Protein AF-A0A7S2JTJ3-F1 (afdb_monomer_lite)

Sequence (112 aa):
MKLRLLYLAEVLSLGYSALLTDADAVFTAPFDQLATVFPPTADLVVACDSTVVPANWREAPGMVMAGFFYARAGVRPLIFIKEVLDYQVRHPEQHDQQSFNQVLSELLVADL

Structure (mmCIF, N/CA/C/O backbone):
data_AF-A0A7S2JTJ3-F1
#
_entry.id   AF-A0A7S2JTJ3-F1
#
loop_
_atom_site.group_PDB
_atom_site.id
_atom_site.type_symbol
_atom_site.label_atom_id
_atom_site.label_alt_id
_atom_site.label_comp_id
_atom_site.label_asym_id
_atom_site.label_entity_id
_atom_site.label_seq_id
_atom_site.pdbx_PDB_ins_code
_atom_site.Cartn_x
_atom_site.Cartn_y
_atom_site.Cartn_z
_atom_site.occupancy
_atom_site.B_iso_or_equiv
_atom_site.auth_seq_id
_atom_site.auth_comp_id
_atom_site.auth_asym_id
_atom_site.auth_atom_id
_atom_site.pdbx_PDB_model_num
ATOM 1 N N . MET A 1 1 ? 10.213 -9.525 -3.473 1.00 55.28 1 MET A N 1
ATOM 2 C CA . MET A 1 1 ? 9.609 -10.465 -2.498 1.00 55.28 1 MET A CA 1
ATOM 3 C C . MET A 1 1 ? 8.097 -10.231 -2.461 1.00 55.28 1 MET A C 1
ATOM 5 O O . MET A 1 1 ? 7.681 -9.192 -1.979 1.00 55.28 1 MET A O 1
ATOM 9 N N . LYS A 1 2 ? 7.273 -11.134 -3.020 1.00 74.69 2 LYS A N 1
ATOM 10 C CA . LYS A 1 2 ? 5.817 -10.905 -3.224 1.00 74.69 2 LYS A CA 1
ATOM 11 C C . LYS A 1 2 ? 4.940 -11.219 -1.999 1.00 74.69 2 LYS A C 1
ATOM 13 O O . LYS A 1 2 ? 3.787 -10.806 -1.941 1.00 74.69 2 LYS A O 1
ATOM 18 N N . LEU A 1 3 ? 5.493 -11.933 -1.014 1.00 83.56 3 LEU A N 1
ATOM 19 C CA . LEU A 1 3 ? 4.745 -12.476 0.126 1.00 83.56 3 LEU A CA 1
ATOM 20 C C . LEU A 1 3 ? 4.038 -11.391 0.958 1.00 83.56 3 LEU A C 1
ATOM 22 O O . LEU A 1 3 ? 2.890 -11.581 1.340 1.00 83.56 3 LEU A O 1
ATOM 26 N N . ARG A 1 4 ? 4.684 -10.235 1.177 1.00 89.62 4 ARG A N 1
ATOM 27 C CA . ARG A 1 4 ? 4.115 -9.136 1.981 1.00 89.62 4 ARG A CA 1
ATOM 28 C C . ARG A 1 4 ? 2.824 -8.561 1.384 1.00 89.62 4 ARG A C 1
ATOM 30 O O . ARG A 1 4 ? 1.890 -8.276 2.121 1.00 89.62 4 ARG A O 1
ATOM 37 N N . LEU A 1 5 ? 2.768 -8.403 0.057 1.00 90.81 5 LEU A N 1
ATOM 38 C CA . LEU A 1 5 ? 1.627 -7.791 -0.629 1.00 90.81 5 LEU A CA 1
ATOM 39 C C . LEU A 1 5 ? 0.472 -8.786 -0.769 1.00 90.81 5 LEU A C 1
ATOM 41 O O . LEU A 1 5 ? -0.683 -8.394 -0.661 1.00 90.81 5 LEU A O 1
ATOM 45 N N . LEU A 1 6 ? 0.781 -10.078 -0.934 1.00 92.88 6 LEU A N 1
ATOM 46 C CA . LEU A 1 6 ? -0.220 -11.145 -0.879 1.00 92.88 6 LEU A CA 1
ATOM 47 C C . LEU A 1 6 ? -0.863 -11.238 0.510 1.00 92.88 6 LEU A C 1
ATOM 49 O O . LEU A 1 6 ? -2.085 -11.276 0.612 1.00 92.88 6 LEU A O 1
ATOM 53 N N . TYR A 1 7 ? -0.051 -11.198 1.570 1.00 93.62 7 TYR A N 1
ATOM 54 C CA . TYR A 1 7 ? -0.557 -11.182 2.942 1.00 93.62 7 TYR A CA 1
ATOM 55 C C . TYR A 1 7 ? -1.400 -9.932 3.222 1.00 93.62 7 TYR A C 1
ATOM 57 O O . TYR A 1 7 ? -2.485 -10.024 3.789 1.00 93.62 7 TYR A O 1
ATOM 65 N N . LEU A 1 8 ? -0.953 -8.759 2.762 1.00 93.56 8 LEU A N 1
ATOM 66 C CA . LEU A 1 8 ? -1.744 -7.535 2.861 1.00 93.56 8 LEU A CA 1
ATOM 67 C C . LEU A 1 8 ? -3.100 -7.670 2.151 1.00 93.56 8 LEU A C 1
ATOM 69 O O . LEU A 1 8 ? -4.118 -7.274 2.712 1.00 93.56 8 LEU A O 1
ATOM 73 N N . ALA A 1 9 ? -3.131 -8.235 0.942 1.00 93.62 9 ALA A N 1
ATOM 74 C CA . ALA A 1 9 ? -4.375 -8.450 0.208 1.00 93.62 9 ALA A CA 1
ATOM 75 C C . ALA A 1 9 ? -5.346 -9.368 0.971 1.00 93.62 9 ALA A C 1
ATOM 77 O O . ALA A 1 9 ? -6.548 -9.104 0.983 1.00 93.62 9 ALA A O 1
ATOM 78 N N . GLU A 1 10 ? -4.840 -10.402 1.648 1.00 95.12 10 GLU A N 1
ATOM 79 C CA . GLU A 1 10 ? -5.639 -11.274 2.515 1.00 95.12 10 GLU A CA 1
ATOM 80 C C . GLU A 1 10 ? -6.227 -10.503 3.707 1.00 95.12 10 GLU A C 1
ATOM 82 O O . GLU A 1 10 ? -7.439 -10.533 3.919 1.00 95.12 10 GLU A O 1
ATOM 87 N N . VAL A 1 11 ? -5.403 -9.731 4.424 1.00 95.81 11 VAL A N 1
ATOM 88 C CA . VAL A 1 11 ? -5.841 -8.894 5.558 1.00 95.81 11 VAL A CA 1
ATOM 89 C C . VAL A 1 11 ? -6.931 -7.901 5.136 1.00 95.81 11 VAL A C 1
ATOM 91 O O . VAL A 1 11 ? -7.969 -7.800 5.795 1.00 95.81 11 VAL A O 1
ATOM 94 N N . LEU A 1 12 ? -6.737 -7.217 4.004 1.00 95.50 12 LEU A N 1
ATOM 95 C CA . LEU A 1 12 ? -7.719 -6.282 3.450 1.00 95.50 12 LEU A CA 1
ATOM 96 C C . LEU A 1 12 ? -9.018 -6.992 3.041 1.00 95.50 12 LEU A C 1
ATOM 98 O O . LEU A 1 12 ? -10.104 -6.463 3.275 1.00 95.50 12 LEU A O 1
ATOM 102 N N . SER A 1 13 ? -8.922 -8.198 2.470 1.00 94.62 13 SER A N 1
ATOM 103 C CA . SER A 1 13 ? -10.083 -9.003 2.054 1.00 94.62 13 SER A CA 1
ATOM 104 C C . SER A 1 13 ? -10.921 -9.492 3.238 1.00 94.62 13 SER A C 1
ATOM 106 O O . SER A 1 13 ? -12.126 -9.687 3.098 1.00 94.62 13 SER A O 1
ATOM 108 N N . LEU A 1 14 ? -10.309 -9.640 4.415 1.00 96.50 14 LEU A N 1
ATOM 109 C CA . LEU A 1 14 ? -10.995 -9.940 5.675 1.00 96.50 14 LEU A CA 1
ATOM 110 C C . LEU A 1 14 ? -11.661 -8.706 6.314 1.00 96.50 14 LEU A C 1
ATOM 112 O O . LEU A 1 14 ? -12.321 -8.831 7.344 1.00 96.50 14 LEU A O 1
ATOM 116 N N . GLY A 1 15 ? -11.515 -7.520 5.714 1.00 96.00 15 GLY A N 1
ATOM 117 C CA . GLY A 1 15 ? -12.121 -6.280 6.198 1.00 96.00 15 GLY A CA 1
ATOM 118 C C . GLY A 1 15 ? -11.279 -5.520 7.225 1.00 96.00 15 GLY A C 1
ATOM 119 O O . GLY A 1 15 ? -11.790 -4.594 7.854 1.00 96.00 15 GLY A O 1
ATOM 120 N N . TYR A 1 16 ? -9.999 -5.867 7.389 1.00 96.19 16 TYR A N 1
ATOM 121 C CA . TYR A 1 16 ? -9.086 -5.158 8.284 1.00 96.19 16 TYR A CA 1
ATOM 122 C C . TYR A 1 16 ? -8.266 -4.112 7.531 1.00 96.19 16 TYR A C 1
ATOM 124 O O . TYR A 1 16 ? -7.682 -4.396 6.489 1.00 96.19 16 TYR A O 1
ATOM 132 N N . SER A 1 17 ? -8.193 -2.899 8.080 1.00 93.81 17 SER A N 1
ATOM 133 C CA . SER A 1 17 ? -7.200 -1.908 7.657 1.00 93.81 17 SER A CA 1
ATOM 134 C C . SER A 1 17 ? -5.826 -2.310 8.189 1.00 93.81 17 SER A C 1
ATOM 136 O O . SER A 1 17 ? -5.727 -2.863 9.286 1.00 93.81 17 SER A O 1
ATOM 138 N N . ALA A 1 18 ? -4.767 -1.996 7.451 1.00 93.56 18 ALA A N 1
ATOM 139 C CA . ALA A 1 18 ? -3.413 -2.394 7.806 1.00 93.56 18 ALA A CA 1
ATOM 140 C C . ALA A 1 18 ? -2.433 -1.226 7.677 1.00 93.56 18 ALA A C 1
ATOM 142 O O . ALA A 1 18 ? -2.422 -0.517 6.671 1.00 93.56 18 ALA A O 1
ATOM 143 N N . LEU A 1 19 ? -1.584 -1.063 8.692 1.00 91.62 19 LEU A N 1
ATOM 144 C CA . LEU A 1 19 ? -0.329 -0.325 8.587 1.00 91.62 19 LEU A CA 1
ATOM 145 C C . LEU A 1 19 ? 0.768 -1.348 8.310 1.00 91.62 19 LEU A C 1
ATOM 147 O O . LEU A 1 19 ? 1.028 -2.218 9.141 1.00 91.62 19 LEU A O 1
ATOM 151 N N . LEU A 1 20 ? 1.374 -1.264 7.134 1.00 91.56 20 LEU A N 1
ATOM 152 C CA . LEU A 1 20 ? 2.435 -2.162 6.724 1.00 91.56 20 LEU A CA 1
ATOM 153 C C . LEU A 1 20 ? 3.782 -1.485 6.963 1.00 91.56 20 LEU A C 1
ATOM 155 O O . LEU A 1 20 ? 4.002 -0.368 6.496 1.00 91.56 20 LEU A O 1
ATOM 159 N N . THR A 1 21 ? 4.675 -2.179 7.669 1.00 91.25 21 THR A N 1
ATOM 160 C CA . THR A 1 21 ? 6.030 -1.706 7.963 1.00 91.25 21 THR A CA 1
ATOM 161 C C . THR A 1 21 ? 7.070 -2.766 7.616 1.00 91.25 21 THR A C 1
ATOM 163 O O . THR A 1 21 ? 6.829 -3.960 7.811 1.00 91.25 21 THR A O 1
ATOM 166 N N . ASP A 1 22 ? 8.236 -2.345 7.137 1.00 90.69 22 ASP A N 1
ATOM 167 C CA . ASP A 1 22 ? 9.412 -3.211 7.096 1.00 90.69 22 ASP A CA 1
ATOM 168 C C . ASP A 1 22 ? 9.888 -3.534 8.520 1.00 90.69 22 ASP A C 1
ATOM 170 O O . ASP A 1 22 ? 9.594 -2.820 9.482 1.00 90.69 22 ASP A O 1
ATOM 174 N N . ALA A 1 23 ? 10.602 -4.650 8.670 1.00 91.12 23 ALA A N 1
ATOM 175 C CA . ALA A 1 23 ? 11.074 -5.120 9.974 1.00 91.12 23 ALA A CA 1
ATOM 176 C C . ALA A 1 23 ? 12.182 -4.234 10.576 1.00 91.12 23 ALA A C 1
ATOM 178 O O . ALA A 1 23 ? 12.451 -4.313 11.772 1.00 91.12 23 ALA A O 1
ATOM 179 N N . ASP A 1 24 ? 12.829 -3.414 9.751 1.00 91.44 24 ASP A N 1
ATOM 180 C CA . ASP A 1 24 ? 13.855 -2.441 10.123 1.00 91.44 24 ASP A CA 1
ATOM 181 C C . ASP A 1 24 ? 13.300 -1.016 10.312 1.00 91.44 24 ASP A C 1
ATOM 183 O O . ASP A 1 24 ? 14.049 -0.109 10.680 1.00 91.44 24 ASP A O 1
ATOM 187 N N . ALA A 1 25 ? 11.989 -0.809 10.142 1.00 88.81 25 ALA A N 1
ATOM 188 C CA . ALA A 1 25 ? 11.329 0.445 10.481 1.00 88.81 25 ALA A CA 1
ATOM 189 C C . ALA A 1 25 ? 11.082 0.531 11.997 1.00 88.81 25 ALA A C 1
ATOM 191 O O . ALA A 1 25 ? 10.413 -0.318 12.591 1.00 88.81 25 ALA A O 1
ATOM 192 N N . VAL A 1 26 ? 11.599 1.585 12.635 1.00 89.31 26 VAL A N 1
ATOM 193 C CA . VAL A 1 26 ? 11.505 1.777 14.090 1.00 89.31 26 VAL A CA 1
ATOM 194 C C . VAL A 1 26 ? 10.624 2.978 14.411 1.00 89.31 26 VAL A C 1
ATOM 196 O O . VAL A 1 26 ? 10.873 4.093 13.957 1.00 89.31 26 VAL A O 1
ATOM 199 N N . PHE A 1 27 ? 9.618 2.762 15.255 1.00 86.69 27 PHE A N 1
ATOM 200 C CA . PHE A 1 27 ? 8.793 3.835 15.798 1.00 86.69 27 PHE A CA 1
ATOM 201 C C . PHE A 1 27 ? 9.556 4.576 16.900 1.00 86.69 27 PHE A C 1
ATOM 203 O O . PHE A 1 27 ? 9.886 4.001 17.936 1.00 86.69 27 PHE A O 1
ATOM 210 N N . THR A 1 28 ? 9.832 5.860 16.681 1.00 87.00 28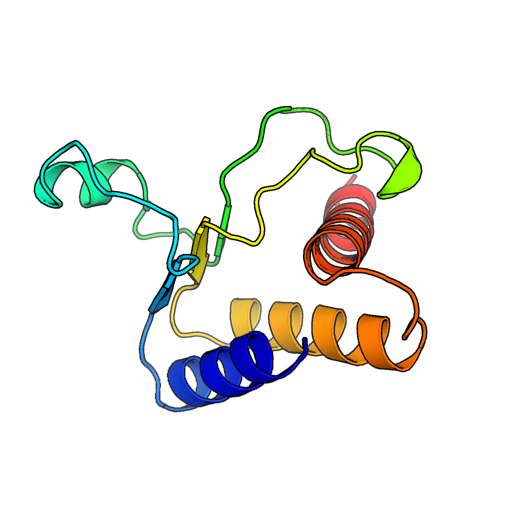 THR A N 1
ATOM 211 C CA . THR A 1 28 ? 10.525 6.732 17.648 1.00 87.00 28 THR A CA 1
ATOM 212 C C . THR A 1 28 ? 9.572 7.620 18.450 1.00 87.00 28 THR A C 1
ATOM 214 O O . THR A 1 28 ? 9.986 8.231 19.434 1.00 87.00 28 THR A O 1
ATOM 217 N N . ALA A 1 29 ? 8.298 7.674 18.058 1.00 81.62 29 ALA A N 1
ATOM 218 C CA . ALA A 1 29 ? 7.238 8.430 18.713 1.00 81.62 29 ALA A CA 1
ATOM 219 C C . ALA A 1 29 ? 6.037 7.519 19.038 1.00 81.62 29 ALA A C 1
ATOM 221 O O . ALA A 1 29 ? 5.881 6.469 18.404 1.00 81.62 29 ALA A O 1
ATOM 222 N N . PRO A 1 30 ? 5.186 7.888 20.015 1.00 77.19 30 PRO A N 1
ATOM 223 C CA . PRO A 1 30 ? 4.016 7.092 20.358 1.00 77.19 30 PRO A CA 1
ATOM 224 C C . PRO A 1 30 ? 2.965 7.079 19.232 1.00 77.19 30 PRO A C 1
ATOM 226 O O . PRO A 1 30 ? 2.870 7.990 18.410 1.00 77.19 30 PRO A O 1
ATOM 229 N N . PHE A 1 31 ? 2.159 6.015 19.205 1.00 75.31 31 PHE A N 1
ATOM 230 C CA . PHE A 1 31 ? 1.172 5.745 18.150 1.00 75.31 31 PHE A CA 1
ATOM 231 C C . PHE A 1 31 ? -0.034 6.699 18.168 1.00 75.31 31 PHE A C 1
ATOM 233 O O . PHE A 1 31 ? -0.801 6.731 17.208 1.00 75.31 31 PHE A O 1
ATOM 240 N N . ASP A 1 32 ? -0.215 7.482 19.231 1.00 73.50 32 ASP A N 1
ATOM 241 C CA . ASP A 1 32 ? -1.289 8.473 19.347 1.00 73.50 32 ASP A CA 1
ATOM 242 C C . ASP A 1 32 ? -1.169 9.600 18.305 1.00 73.50 32 ASP A C 1
ATOM 244 O O . ASP A 1 32 ? -2.179 10.163 17.883 1.00 73.50 32 ASP A O 1
ATOM 248 N N . GLN A 1 33 ? 0.040 9.854 17.801 1.00 72.06 33 GLN A N 1
ATOM 249 C CA . GLN A 1 33 ? 0.282 10.782 16.697 1.00 72.06 33 GLN A CA 1
ATOM 250 C C . GLN A 1 33 ? -0.083 10.204 15.324 1.00 72.06 33 GLN A C 1
ATOM 252 O O . GLN A 1 33 ? -0.239 10.954 14.369 1.00 72.06 33 GLN A O 1
ATOM 257 N N . LEU A 1 34 ? -0.279 8.890 15.180 1.00 69.75 34 LEU A N 1
ATOM 258 C CA . LEU A 1 34 ? -0.627 8.307 13.878 1.00 69.75 34 LEU A CA 1
ATOM 259 C C . LEU A 1 34 ? -2.038 8.684 13.418 1.00 69.75 34 LEU A C 1
ATOM 261 O O . LEU A 1 34 ? -2.305 8.712 12.219 1.00 69.75 34 LEU A O 1
ATOM 265 N N . ALA A 1 35 ? -2.933 9.018 14.349 1.00 65.75 35 ALA A N 1
ATOM 266 C CA . ALA A 1 35 ? -4.290 9.449 14.022 1.00 65.75 35 ALA A CA 1
ATOM 267 C C . ALA A 1 35 ? -4.325 10.769 13.227 1.00 65.75 35 ALA A C 1
ATOM 269 O O . ALA A 1 35 ? -5.276 11.006 12.488 1.00 65.75 35 ALA A O 1
ATOM 270 N N . THR A 1 36 ? -3.298 11.620 13.344 1.00 67.75 36 THR A N 1
ATOM 271 C CA . THR A 1 36 ? -3.164 12.823 12.504 1.00 67.75 36 THR A CA 1
ATOM 272 C C . THR A 1 36 ? -2.494 12.522 11.163 1.00 67.75 36 THR A C 1
ATOM 274 O O . THR A 1 36 ? -2.723 13.246 10.198 1.00 67.75 36 THR A O 1
ATOM 277 N N . VAL A 1 37 ? -1.709 11.442 11.084 1.00 72.94 37 VAL A N 1
ATOM 278 C CA . VAL A 1 37 ? -1.003 10.995 9.870 1.00 72.94 37 VAL A CA 1
ATOM 279 C C . VAL A 1 37 ? -1.923 10.225 8.919 1.00 72.94 37 VAL A C 1
ATOM 281 O O . VAL A 1 37 ? -1.734 10.296 7.707 1.00 72.94 37 VAL A O 1
ATOM 284 N N . PHE A 1 38 ? -2.930 9.514 9.436 1.00 79.62 38 PHE A N 1
ATOM 285 C CA . PHE A 1 38 ? -3.865 8.713 8.639 1.00 79.62 38 PHE A CA 1
ATOM 286 C C . PHE A 1 38 ? -5.273 9.327 8.653 1.00 79.62 38 PHE A C 1
ATOM 288 O O . PHE A 1 38 ? -6.058 9.045 9.563 1.00 79.62 38 PHE A O 1
ATOM 295 N N . PRO A 1 39 ? -5.631 10.161 7.654 1.00 79.44 39 PRO A N 1
ATOM 296 C CA . PRO A 1 39 ? -6.947 10.779 7.589 1.00 79.44 39 PRO A CA 1
ATOM 297 C C . PRO A 1 39 ? -8.043 9.705 7.531 1.00 79.44 39 PRO A C 1
ATOM 299 O O . PRO A 1 39 ? -7.899 8.747 6.769 1.00 79.44 39 PRO A O 1
ATOM 302 N N . PRO A 1 40 ? -9.187 9.881 8.219 1.00 78.50 40 PRO A N 1
ATOM 303 C CA . PRO A 1 40 ? -10.285 8.907 8.191 1.00 78.50 40 PRO A CA 1
ATOM 304 C C . PRO A 1 40 ? -10.837 8.626 6.785 1.00 78.50 40 PRO A C 1
ATOM 306 O O . PRO A 1 40 ? -11.457 7.592 6.545 1.00 78.50 40 PRO A O 1
ATOM 309 N N . THR A 1 41 ? -10.641 9.564 5.858 1.00 86.44 41 THR A N 1
ATOM 310 C CA . THR A 1 41 ? -11.111 9.487 4.473 1.00 86.44 41 THR A CA 1
ATOM 311 C C . THR A 1 41 ? -10.109 8.833 3.526 1.00 86.44 41 THR A C 1
ATOM 313 O O . THR A 1 41 ? -10.494 8.473 2.413 1.00 86.44 41 THR A O 1
ATOM 316 N N . ALA A 1 42 ? -8.848 8.662 3.932 1.00 88.81 42 ALA A N 1
ATOM 317 C CA . ALA A 1 42 ? -7.814 8.132 3.057 1.00 88.81 42 ALA A CA 1
ATOM 318 C C . ALA A 1 42 ? -8.003 6.625 2.830 1.00 88.81 42 ALA A C 1
ATOM 320 O O . ALA A 1 42 ? -8.194 5.846 3.763 1.00 88.81 42 ALA A O 1
ATOM 321 N N . ASP A 1 43 ? -7.962 6.208 1.566 1.00 92.19 43 ASP A N 1
ATOM 322 C CA . ASP A 1 43 ? -7.910 4.792 1.188 1.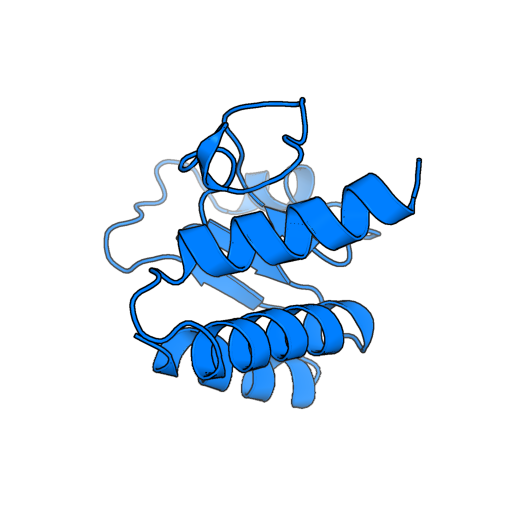00 92.19 43 ASP A CA 1
ATOM 323 C C . ASP A 1 43 ? -6.482 4.238 1.314 1.00 92.19 43 ASP A C 1
ATOM 325 O O . ASP A 1 43 ? -6.284 3.103 1.744 1.00 92.19 43 ASP A O 1
ATOM 329 N N . LEU A 1 44 ? -5.488 5.061 0.980 1.00 90.56 44 LEU A N 1
ATOM 330 C CA . LEU A 1 44 ? -4.069 4.731 1.003 1.00 90.56 44 LEU A CA 1
ATOM 331 C C . LEU A 1 44 ? -3.288 5.958 1.492 1.00 90.56 44 LEU A C 1
ATOM 333 O O . LEU A 1 44 ? -3.569 7.074 1.057 1.00 90.56 44 LEU A O 1
ATOM 337 N N . VAL A 1 45 ? -2.314 5.759 2.379 1.00 90.31 45 VAL A N 1
ATOM 338 C CA . VAL A 1 45 ? -1.361 6.798 2.801 1.00 90.31 45 VAL A CA 1
ATOM 339 C C . VAL A 1 45 ? 0.040 6.232 2.687 1.00 90.31 45 VAL A C 1
ATOM 341 O O . VAL A 1 45 ? 0.320 5.170 3.240 1.00 90.31 45 VAL A O 1
ATOM 344 N N . VAL A 1 46 ? 0.918 6.941 1.986 1.00 87.38 46 VAL A N 1
ATOM 345 C CA . VAL A 1 46 ? 2.276 6.484 1.684 1.00 87.38 46 VAL A CA 1
ATOM 346 C C . VAL A 1 46 ? 3.255 7.598 2.027 1.00 87.38 46 VAL A C 1
ATOM 348 O O . VAL A 1 46 ? 3.004 8.760 1.707 1.00 87.38 46 VAL A O 1
ATOM 351 N N . ALA A 1 47 ? 4.362 7.253 2.685 1.00 86.25 47 ALA A N 1
ATOM 352 C CA . ALA A 1 47 ? 5.449 8.201 2.899 1.00 86.25 47 ALA A CA 1
ATOM 353 C C . ALA A 1 47 ? 6.181 8.473 1.575 1.00 86.25 47 ALA A C 1
ATOM 355 O O . ALA A 1 47 ? 6.435 7.546 0.802 1.00 86.25 47 ALA A O 1
ATOM 356 N N . CYS A 1 48 ? 6.500 9.740 1.313 1.00 84.56 48 CYS A N 1
ATOM 357 C CA . CYS A 1 48 ? 7.158 10.170 0.086 1.00 84.56 48 CYS A CA 1
ATOM 358 C C . CYS A 1 48 ? 8.155 11.309 0.325 1.00 84.56 48 CYS A C 1
ATOM 360 O O . CYS A 1 48 ? 7.955 12.136 1.215 1.00 84.56 48 CYS A O 1
ATOM 362 N N . ASP A 1 49 ? 9.194 11.362 -0.511 1.00 80.06 49 ASP A N 1
ATOM 363 C CA . ASP A 1 49 ? 10.220 12.420 -0.494 1.00 80.06 49 ASP A CA 1
ATOM 364 C C . ASP A 1 49 ? 9.892 13.581 -1.452 1.00 80.06 49 ASP A C 1
ATOM 366 O O . ASP A 1 49 ? 10.588 14.597 -1.486 1.00 80.06 49 ASP A O 1
ATOM 370 N N . SER A 1 50 ? 8.837 13.440 -2.260 1.00 75.62 50 SER A N 1
ATOM 371 C CA . SER A 1 50 ? 8.452 14.394 -3.301 1.00 75.62 50 SER A CA 1
ATOM 372 C C . SER A 1 50 ? 6.939 14.558 -3.363 1.00 75.62 50 SER A C 1
ATOM 374 O O . SER A 1 50 ? 6.197 13.580 -3.328 1.00 75.62 50 SER A O 1
ATOM 376 N N . THR A 1 51 ? 6.485 15.801 -3.529 1.00 73.00 51 THR A N 1
ATOM 377 C CA . THR A 1 51 ? 5.087 16.131 -3.854 1.00 73.00 51 THR A CA 1
ATOM 378 C C . THR A 1 51 ? 4.796 16.056 -5.354 1.00 73.00 51 THR A C 1
ATOM 380 O O . THR A 1 51 ? 3.642 16.155 -5.765 1.00 73.00 51 THR A O 1
ATOM 383 N N . VAL A 1 52 ? 5.836 15.903 -6.179 1.00 73.62 52 VAL A N 1
ATOM 384 C CA . VAL A 1 52 ? 5.731 15.721 -7.627 1.00 73.62 52 VAL A CA 1
ATOM 385 C C . VAL A 1 52 ? 5.688 14.234 -7.937 1.00 73.62 52 VAL A C 1
ATOM 387 O O . VAL A 1 52 ? 6.595 13.496 -7.542 1.00 73.62 52 VAL A O 1
ATOM 390 N N . VAL A 1 53 ? 4.661 13.829 -8.684 1.00 74.06 53 VAL A N 1
ATOM 391 C CA . VAL A 1 53 ? 4.535 12.482 -9.237 1.00 74.06 53 VAL A CA 1
ATOM 392 C C . VAL A 1 53 ? 5.267 12.449 -10.584 1.00 74.06 53 VAL A C 1
ATOM 394 O O . VAL A 1 53 ? 4.884 13.194 -11.488 1.00 74.06 53 VAL A O 1
ATOM 397 N N . PRO A 1 54 ? 6.336 11.651 -10.738 1.00 79.25 54 PRO A N 1
ATOM 398 C CA . PRO A 1 54 ? 7.028 11.492 -12.006 1.00 79.25 54 PRO A CA 1
ATOM 399 C C . PRO A 1 54 ? 6.174 10.685 -12.987 1.00 79.25 54 PRO A C 1
ATOM 401 O O . PRO A 1 54 ? 5.252 9.975 -12.593 1.00 79.25 54 PRO A O 1
ATOM 404 N N . ALA A 1 55 ? 6.530 10.710 -14.270 1.00 83.81 55 ALA A N 1
ATOM 405 C CA . ALA A 1 55 ? 5.823 9.900 -15.263 1.00 83.81 55 ALA A CA 1
ATOM 406 C C . ALA A 1 55 ? 6.062 8.387 -15.076 1.00 83.81 55 ALA A C 1
ATOM 408 O O . ALA A 1 55 ? 5.288 7.558 -15.552 1.00 83.81 55 ALA A O 1
ATOM 409 N N . ASN A 1 56 ? 7.168 8.015 -14.429 1.00 86.25 56 ASN A N 1
ATOM 410 C CA . ASN A 1 56 ? 7.547 6.631 -14.168 1.00 86.25 56 ASN A CA 1
ATOM 411 C C . ASN A 1 56 ? 8.525 6.533 -12.991 1.00 86.25 56 ASN A C 1
ATOM 413 O O . ASN A 1 56 ? 9.145 7.511 -12.569 1.00 86.25 56 ASN A O 1
ATOM 417 N N . TRP A 1 57 ? 8.736 5.309 -12.509 1.00 85.88 57 TRP A N 1
ATOM 418 C CA . TRP A 1 57 ? 9.600 5.061 -11.355 1.00 85.88 57 TRP A CA 1
ATOM 419 C C . TRP A 1 57 ? 11.077 5.437 -11.570 1.00 85.88 57 TRP A C 1
ATOM 421 O O . TRP A 1 57 ? 11.786 5.635 -10.589 1.00 85.88 57 TRP A O 1
ATOM 431 N N . ARG A 1 58 ? 11.587 5.513 -12.810 1.00 88.38 58 ARG A N 1
ATOM 432 C CA . ARG A 1 58 ? 13.023 5.752 -13.072 1.00 88.38 58 ARG A CA 1
ATOM 433 C C . ARG A 1 58 ? 13.428 7.195 -12.805 1.00 88.38 58 ARG A C 1
ATOM 435 O O . ARG A 1 58 ? 14.575 7.439 -12.447 1.00 88.38 58 ARG A O 1
ATOM 442 N N . GLU A 1 59 ? 12.498 8.125 -12.987 1.00 86.75 59 GLU A N 1
ATOM 443 C CA . GLU A 1 59 ? 12.710 9.553 -12.737 1.00 86.75 59 GLU A CA 1
ATOM 444 C C . GLU A 1 59 ? 12.821 9.857 -11.238 1.00 86.75 59 GLU A C 1
ATOM 446 O O . GLU A 1 59 ? 13.615 10.709 -10.846 1.00 86.75 59 GLU A O 1
ATOM 451 N N . ALA A 1 60 ? 12.085 9.123 -10.394 1.00 84.62 60 ALA A N 1
ATOM 452 C CA . ALA A 1 60 ? 12.197 9.212 -8.939 1.00 84.62 60 ALA A CA 1
ATOM 453 C C . ALA A 1 60 ? 11.993 7.831 -8.272 1.00 84.62 60 ALA A C 1
ATOM 455 O O . ALA A 1 60 ? 10.919 7.536 -7.744 1.00 84.62 60 ALA A O 1
ATOM 456 N N . PRO A 1 61 ? 13.028 6.968 -8.240 1.00 82.44 61 PRO A N 1
ATOM 457 C CA . PRO A 1 61 ? 12.916 5.594 -7.726 1.00 82.44 61 PRO A CA 1
ATOM 458 C C . PRO A 1 61 ? 12.659 5.520 -6.216 1.00 82.44 61 PRO A C 1
ATOM 460 O O . PRO A 1 61 ? 12.173 4.503 -5.716 1.00 82.44 61 PRO A O 1
ATOM 463 N N . GLY A 1 62 ? 12.978 6.597 -5.496 1.00 79.69 62 GLY A N 1
ATOM 464 C CA . GLY A 1 62 ? 12.704 6.778 -4.073 1.00 79.69 62 GLY A CA 1
ATOM 465 C C . GLY A 1 62 ? 11.453 7.600 -3.775 1.00 79.69 62 GLY A C 1
ATOM 466 O O . GLY A 1 62 ? 11.264 7.945 -2.619 1.00 79.69 62 GLY A O 1
ATOM 467 N N . MET A 1 63 ? 10.623 7.941 -4.778 1.00 84.31 63 MET A N 1
ATOM 468 C CA . MET A 1 63 ? 9.471 8.829 -4.567 1.00 84.31 63 MET A CA 1
ATOM 469 C C . MET A 1 63 ? 8.615 8.368 -3.392 1.00 84.31 63 MET A C 1
ATOM 471 O O . MET A 1 63 ? 8.277 9.196 -2.555 1.00 84.31 63 MET A O 1
ATOM 475 N N . VAL A 1 64 ? 8.275 7.079 -3.336 1.00 85.94 64 VAL A N 1
ATOM 476 C CA . VAL A 1 64 ? 7.543 6.498 -2.212 1.00 85.94 64 VAL A CA 1
ATOM 477 C C . VAL A 1 64 ? 8.368 5.486 -1.440 1.00 85.94 64 VAL A C 1
ATOM 479 O O . VAL A 1 64 ? 9.203 4.775 -2.004 1.00 85.94 64 VAL A O 1
ATOM 482 N N . MET A 1 65 ? 8.042 5.351 -0.158 1.00 87.81 65 MET A N 1
ATOM 483 C CA . MET A 1 65 ? 8.513 4.267 0.691 1.00 87.81 65 MET A CA 1
ATOM 484 C C . MET A 1 65 ? 7.474 3.147 0.760 1.00 87.81 65 MET A C 1
ATOM 486 O O . MET A 1 65 ? 6.538 3.189 1.556 1.00 87.81 65 MET A O 1
ATOM 490 N N . ALA A 1 66 ? 7.679 2.083 -0.019 1.00 88.19 66 ALA A N 1
ATOM 491 C CA . ALA A 1 66 ? 6.843 0.878 0.076 1.00 88.19 66 ALA A CA 1
ATOM 492 C C . ALA A 1 66 ? 7.040 0.116 1.404 1.00 88.19 66 ALA A C 1
ATOM 494 O O . ALA A 1 66 ? 6.238 -0.754 1.743 1.00 88.19 66 ALA A O 1
ATOM 495 N N . GLY A 1 67 ? 8.087 0.468 2.159 1.00 90.00 67 GLY A N 1
ATOM 496 C CA . GLY A 1 67 ? 8.389 -0.042 3.492 1.00 90.00 67 GLY A CA 1
ATOM 497 C C . GLY A 1 67 ? 7.530 0.526 4.621 1.00 90.00 67 GLY A C 1
ATOM 498 O O . GLY A 1 67 ? 7.574 -0.012 5.721 1.00 90.00 67 GLY A O 1
ATOM 499 N N . PHE A 1 68 ? 6.754 1.589 4.388 1.00 90.12 68 PHE A N 1
ATOM 500 C CA . PHE A 1 68 ? 5.871 2.175 5.398 1.00 90.12 68 PHE A CA 1
ATOM 501 C C . PHE A 1 68 ? 4.645 2.814 4.739 1.00 90.12 68 PHE A C 1
ATOM 503 O O . PHE A 1 68 ? 4.728 3.904 4.169 1.00 90.12 68 PHE A O 1
ATOM 510 N N . PHE A 1 69 ? 3.493 2.148 4.818 1.00 90.94 69 PHE A N 1
ATOM 511 C CA . PHE A 1 69 ? 2.247 2.693 4.280 1.00 90.94 69 PHE A CA 1
ATOM 512 C C . PHE A 1 69 ? 1.006 2.133 4.973 1.00 90.94 69 PHE A C 1
ATOM 514 O O . PHE A 1 69 ? 0.992 1.007 5.471 1.00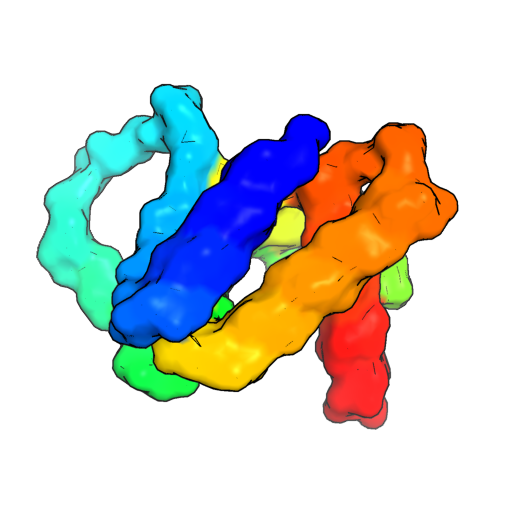 90.94 69 PHE A O 1
ATOM 521 N N . TYR A 1 70 ? -0.061 2.924 4.974 1.00 92.81 70 TYR A N 1
ATOM 522 C CA . TYR A 1 70 ? -1.375 2.534 5.468 1.00 92.81 70 TYR A CA 1
ATOM 523 C C . TYR A 1 70 ? -2.315 2.230 4.306 1.00 92.81 70 TYR A C 1
ATOM 525 O O . TYR A 1 70 ? -2.387 3.000 3.349 1.00 92.81 70 TYR A O 1
ATOM 533 N N . ALA A 1 71 ? -3.077 1.147 4.431 1.00 93.94 71 ALA A N 1
ATOM 534 C CA . ALA A 1 71 ? -4.163 0.779 3.537 1.00 93.94 71 ALA A CA 1
ATOM 535 C C . ALA A 1 71 ? -5.449 0.565 4.344 1.00 93.94 71 ALA A C 1
ATOM 537 O O . ALA A 1 71 ? -5.501 -0.253 5.269 1.00 93.94 71 ALA A O 1
ATOM 538 N N . ARG A 1 72 ? -6.506 1.292 3.979 1.00 94.00 72 ARG A N 1
ATOM 539 C CA . ARG A 1 72 ? -7.829 1.140 4.584 1.00 94.00 72 ARG A CA 1
ATOM 540 C C . ARG A 1 72 ? -8.516 -0.113 4.047 1.00 94.00 72 ARG A C 1
ATOM 542 O O . ARG A 1 72 ? -8.437 -0.406 2.858 1.00 94.00 72 ARG A O 1
ATOM 549 N N . ALA A 1 73 ? -9.249 -0.831 4.894 1.00 93.94 73 ALA A N 1
ATOM 550 C CA . ALA A 1 73 ? -10.126 -1.896 4.421 1.00 93.94 73 ALA A CA 1
ATOM 551 C C . ALA A 1 73 ? -11.100 -1.352 3.365 1.00 93.94 73 ALA A C 1
ATOM 553 O O . ALA A 1 73 ? -11.838 -0.394 3.615 1.00 93.94 73 ALA A O 1
ATOM 554 N N . GLY A 1 74 ? -11.101 -1.961 2.182 1.00 92.69 74 GLY A N 1
ATOM 555 C CA . GLY A 1 74 ? -11.956 -1.530 1.089 1.00 92.69 74 GLY A CA 1
ATOM 556 C C . GLY A 1 74 ? -11.482 -2.007 -0.276 1.00 92.69 74 GLY A C 1
ATOM 557 O O . GLY A 1 74 ? -10.366 -2.489 -0.457 1.00 92.69 74 GLY A O 1
ATOM 558 N N . VAL A 1 75 ? -12.362 -1.836 -1.260 1.00 93.19 75 VAL A N 1
ATOM 559 C CA . VAL A 1 75 ? -12.135 -2.282 -2.640 1.00 93.19 75 VAL A CA 1
ATOM 560 C C . VAL A 1 75 ? -10.979 -1.523 -3.297 1.00 93.19 75 VAL A C 1
ATOM 562 O O . VAL A 1 75 ? -10.193 -2.121 -4.022 1.00 93.19 75 VAL A O 1
ATOM 565 N N . ARG A 1 76 ? -10.842 -0.219 -3.028 1.00 92.44 76 ARG A N 1
ATOM 566 C CA . ARG A 1 76 ? -9.828 0.628 -3.674 1.00 92.44 76 ARG A CA 1
ATOM 567 C C . ARG A 1 76 ? -8.393 0.190 -3.345 1.00 92.44 76 ARG A C 1
ATOM 569 O O . ARG A 1 76 ? -7.654 -0.070 -4.294 1.00 92.44 76 ARG A O 1
ATOM 576 N N . PRO A 1 77 ? -7.991 0.018 -2.069 1.00 93.12 77 PRO A N 1
ATOM 577 C CA . PRO A 1 77 ? -6.649 -0.479 -1.771 1.00 93.12 77 PRO A CA 1
ATOM 578 C C . PRO A 1 77 ? -6.417 -1.896 -2.288 1.00 93.12 77 PRO A C 1
ATOM 580 O O . PRO A 1 77 ? -5.336 -2.183 -2.783 1.00 93.12 77 PRO A O 1
ATOM 583 N N . LEU A 1 78 ? -7.432 -2.766 -2.260 1.00 93.81 78 LEU A N 1
ATOM 584 C CA . LEU A 1 78 ? -7.305 -4.122 -2.794 1.00 93.81 78 LEU A CA 1
ATOM 585 C C . LEU A 1 78 ? -7.026 -4.131 -4.308 1.00 93.81 78 LEU A C 1
ATOM 587 O O . LEU A 1 78 ? -6.154 -4.872 -4.758 1.00 93.81 78 LEU A O 1
ATOM 591 N N . ILE A 1 79 ? -7.719 -3.283 -5.081 1.00 93.38 79 ILE A N 1
ATOM 592 C CA . ILE A 1 79 ? -7.448 -3.091 -6.515 1.00 93.38 79 ILE A CA 1
ATOM 593 C C . ILE A 1 79 ? -6.014 -2.606 -6.712 1.00 93.38 79 ILE A C 1
ATOM 595 O O . ILE A 1 79 ? -5.278 -3.202 -7.489 1.00 93.38 79 ILE A O 1
ATOM 599 N N . PHE A 1 80 ? -5.593 -1.580 -5.973 1.00 92.56 80 PHE A N 1
ATOM 600 C CA . PHE A 1 80 ? -4.233 -1.056 -6.078 1.00 92.56 80 PHE A CA 1
ATOM 601 C C . PHE A 1 80 ? -3.171 -2.137 -5.805 1.00 92.56 80 PHE A C 1
ATOM 603 O O . PHE A 1 80 ? -2.258 -2.328 -6.605 1.00 92.56 80 PHE A O 1
ATOM 610 N N . ILE A 1 81 ? -3.315 -2.905 -4.719 1.00 92.88 81 ILE A N 1
ATOM 611 C CA . ILE A 1 81 ? -2.387 -3.997 -4.388 1.00 92.88 81 ILE A CA 1
ATOM 612 C C . ILE A 1 81 ? -2.377 -5.074 -5.477 1.00 92.88 81 ILE A C 1
ATOM 614 O O . ILE A 1 81 ? -1.309 -5.584 -5.821 1.00 92.88 81 ILE A O 1
ATOM 618 N N . LYS A 1 82 ? -3.538 -5.398 -6.055 1.00 92.88 82 LYS A N 1
ATOM 619 C CA . LYS A 1 82 ? -3.631 -6.324 -7.186 1.00 92.88 82 LYS A CA 1
ATOM 620 C C . LYS A 1 82 ? -2.864 -5.799 -8.406 1.00 92.88 82 LYS A C 1
ATOM 622 O O . LYS A 1 82 ? -2.089 -6.557 -8.981 1.00 92.88 82 LYS A O 1
ATOM 627 N N . GLU A 1 83 ? -3.025 -4.529 -8.773 1.00 93.44 83 GLU A N 1
ATOM 628 C CA . GLU A 1 83 ? -2.302 -3.931 -9.905 1.00 93.44 83 GLU A CA 1
ATOM 629 C C . GLU A 1 83 ? -0.781 -3.961 -9.692 1.00 93.44 83 GLU A C 1
ATOM 631 O O . GLU A 1 83 ? -0.035 -4.326 -10.602 1.00 93.44 83 GLU A O 1
ATOM 636 N N . VAL A 1 84 ? -0.305 -3.687 -8.470 1.00 92.88 84 VAL A N 1
ATOM 637 C CA . VAL A 1 84 ? 1.123 -3.810 -8.121 1.00 92.88 84 VAL A CA 1
ATOM 638 C C . VAL A 1 84 ? 1.611 -5.257 -8.248 1.00 92.88 84 VAL A C 1
ATOM 640 O O . VAL A 1 84 ? 2.681 -5.500 -8.812 1.00 92.88 84 VAL A O 1
ATOM 643 N N . LEU A 1 85 ? 0.839 -6.234 -7.763 1.00 92.38 85 LEU A N 1
ATOM 644 C CA . LEU A 1 85 ? 1.173 -7.657 -7.880 1.00 92.38 85 LEU A CA 1
ATOM 645 C C . LEU A 1 85 ? 1.231 -8.117 -9.344 1.00 92.38 85 LEU A C 1
ATOM 647 O O . LEU A 1 85 ? 2.187 -8.794 -9.733 1.00 92.38 85 LEU A O 1
ATOM 651 N N . ASP A 1 86 ? 0.253 -7.726 -10.160 1.00 93.50 86 ASP A N 1
ATOM 652 C CA . ASP A 1 86 ? 0.192 -8.062 -11.585 1.00 93.50 86 ASP A CA 1
ATOM 653 C C . ASP A 1 86 ? 1.327 -7.400 -12.366 1.00 93.50 86 ASP A C 1
ATOM 655 O O . ASP A 1 86 ? 1.949 -8.019 -13.235 1.00 93.50 86 ASP A O 1
ATOM 659 N N . TYR A 1 87 ? 1.656 -6.153 -12.028 1.00 92.75 87 TYR A N 1
ATOM 660 C CA . TYR A 1 87 ? 2.819 -5.470 -12.573 1.00 92.75 87 TYR A CA 1
ATOM 661 C C . TYR A 1 87 ? 4.114 -6.229 -12.226 1.00 92.75 87 TYR A C 1
ATOM 663 O O . TYR A 1 87 ? 4.908 -6.523 -13.117 1.00 92.75 87 TYR A O 1
ATOM 671 N N . GLN A 1 88 ? 4.295 -6.688 -10.983 1.00 91.81 88 GLN A N 1
ATOM 672 C CA . GLN A 1 88 ? 5.444 -7.523 -10.592 1.00 91.81 88 GLN A CA 1
ATOM 673 C C . GLN A 1 88 ? 5.481 -8.909 -11.254 1.00 91.81 88 GLN A C 1
ATOM 675 O O . GLN A 1 88 ? 6.516 -9.581 -11.247 1.00 91.81 88 GLN A O 1
ATOM 680 N N . VAL A 1 89 ? 4.354 -9.434 -11.737 1.00 91.88 89 VAL A N 1
ATOM 681 C CA . VAL A 1 89 ? 4.341 -10.668 -12.542 1.00 91.88 89 VAL A CA 1
ATOM 682 C C . VAL A 1 89 ? 4.914 -10.396 -13.930 1.00 91.88 89 VAL A C 1
ATOM 684 O O . VAL A 1 89 ? 5.689 -11.211 -14.425 1.00 91.88 89 VAL A O 1
ATOM 687 N N . ARG A 1 90 ? 4.589 -9.242 -14.519 1.00 94.25 90 ARG A N 1
ATOM 688 C CA . ARG A 1 90 ? 5.113 -8.800 -15.820 1.00 94.25 90 ARG A CA 1
ATOM 689 C C . ARG A 1 90 ? 6.566 -8.319 -15.752 1.00 94.25 90 ARG A C 1
ATOM 691 O O . ARG A 1 90 ? 7.279 -8.438 -16.743 1.00 94.25 90 ARG A O 1
ATOM 698 N N . HIS A 1 91 ? 6.990 -7.824 -14.590 1.00 92.38 91 HIS A N 1
ATOM 699 C CA . HIS A 1 91 ? 8.305 -7.228 -14.343 1.00 92.38 91 HIS A CA 1
ATOM 700 C C . HIS A 1 91 ? 9.011 -7.885 -13.141 1.00 92.38 91 HIS A C 1
ATOM 702 O O . HIS A 1 91 ? 9.200 -7.244 -12.102 1.00 92.38 91 HIS A O 1
ATOM 708 N N . PRO A 1 92 ? 9.362 -9.184 -13.220 1.00 89.38 92 PRO A N 1
ATOM 709 C CA . PRO A 1 92 ? 9.925 -9.934 -12.094 1.00 89.38 92 PRO A CA 1
ATOM 710 C C . PRO A 1 92 ? 11.289 -9.413 -11.616 1.00 89.38 92 PRO A C 1
ATOM 712 O O . PRO A 1 92 ? 11.703 -9.722 -10.500 1.00 89.38 92 PRO A O 1
ATOM 715 N N . GLU A 1 93 ? 11.986 -8.642 -12.448 1.00 89.38 93 GLU A N 1
ATOM 716 C CA . GLU A 1 93 ? 13.253 -7.988 -12.137 1.00 89.38 93 GLU A CA 1
ATOM 717 C C . GLU A 1 93 ? 13.106 -6.760 -11.227 1.00 89.38 93 GLU A C 1
ATOM 719 O O . GLU A 1 93 ? 14.095 -6.316 -10.644 1.00 89.38 93 GLU A O 1
ATOM 724 N N . GLN A 1 94 ? 11.897 -6.201 -11.108 1.00 87.25 94 GLN A N 1
ATOM 725 C CA . GLN A 1 94 ? 11.666 -4.960 -10.373 1.00 87.25 94 GLN A CA 1
ATOM 726 C C . GLN A 1 94 ? 11.404 -5.207 -8.887 1.00 87.25 94 GLN A C 1
ATOM 728 O O . GLN A 1 94 ? 10.702 -6.135 -8.472 1.00 87.25 94 GLN A O 1
ATOM 733 N N . HIS A 1 95 ? 11.955 -4.315 -8.068 1.00 85.31 95 HIS A N 1
ATOM 734 C CA . HIS A 1 95 ? 11.678 -4.275 -6.639 1.00 85.31 95 HIS A CA 1
ATOM 735 C C . HIS A 1 95 ? 10.206 -3.893 -6.384 1.00 85.31 95 HIS A C 1
ATOM 737 O O . HIS A 1 95 ? 9.546 -3.291 -7.238 1.00 85.31 95 HIS A O 1
ATOM 743 N N . ASP A 1 96 ? 9.668 -4.224 -5.207 1.00 82.44 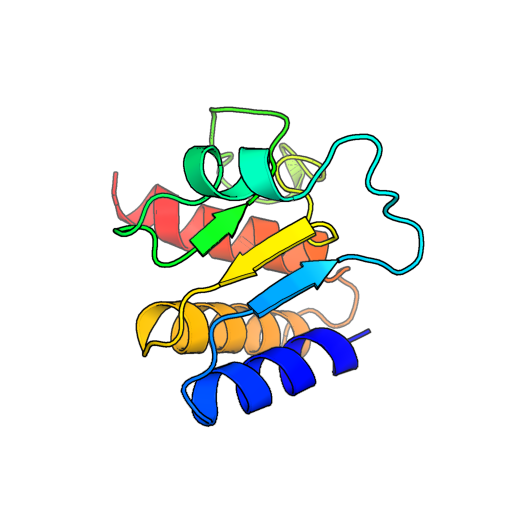96 ASP A N 1
ATOM 744 C CA . ASP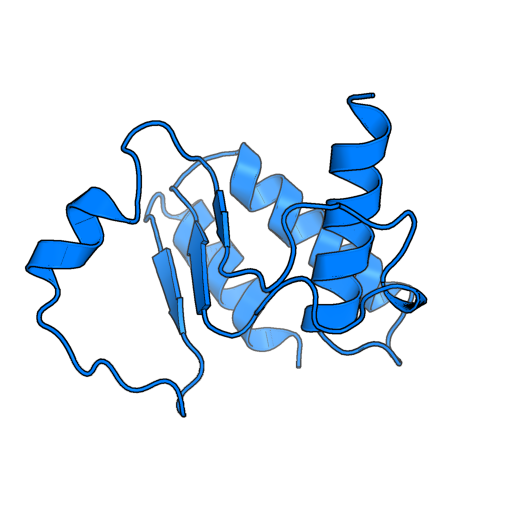 A 1 96 ? 8.284 -3.872 -4.848 1.00 82.44 96 ASP A CA 1
ATOM 745 C C . ASP A 1 96 ? 8.063 -2.356 -4.850 1.00 82.44 96 ASP A C 1
ATOM 747 O O . ASP A 1 96 ? 7.116 -1.899 -5.474 1.00 82.44 96 ASP A O 1
ATOM 751 N N . GLN A 1 97 ? 8.990 -1.577 -4.294 1.00 88.44 97 GLN A N 1
ATOM 752 C CA . GLN A 1 97 ? 8.961 -0.116 -4.333 1.00 88.44 97 GLN A CA 1
ATOM 753 C C . GLN A 1 97 ? 8.939 0.452 -5.756 1.00 88.44 97 GLN A C 1
ATOM 755 O O . GLN A 1 97 ? 8.205 1.398 -6.023 1.00 88.44 97 GLN A O 1
ATOM 760 N N . GLN A 1 98 ? 9.694 -0.132 -6.691 1.00 90.38 98 GLN A N 1
ATOM 761 C CA . GLN A 1 98 ? 9.693 0.312 -8.093 1.00 90.38 98 GLN A CA 1
ATOM 762 C C . GLN A 1 98 ? 8.343 0.035 -8.755 1.00 90.38 98 GLN A C 1
ATOM 764 O O . GLN A 1 98 ? 7.796 0.896 -9.435 1.00 90.38 98 GLN A O 1
ATOM 769 N N . SER A 1 99 ? 7.785 -1.147 -8.499 1.00 91.00 99 SER A N 1
ATOM 770 C CA . SER A 1 99 ? 6.475 -1.550 -9.018 1.00 91.00 99 SER A CA 1
ATOM 771 C C . SER A 1 99 ? 5.351 -0.693 -8.434 1.00 91.00 99 SER A C 1
ATOM 773 O O . SER A 1 99 ? 4.471 -0.239 -9.157 1.00 91.00 99 SER A O 1
ATOM 775 N N . PHE A 1 100 ? 5.419 -0.422 -7.130 1.00 90.38 100 PHE A N 1
ATOM 776 C CA . PHE A 1 100 ? 4.505 0.459 -6.414 1.00 90.38 100 PHE A CA 1
ATOM 777 C C . PHE A 1 100 ? 4.559 1.877 -6.989 1.00 90.38 100 PHE A C 1
ATOM 779 O O . PHE A 1 100 ? 3.520 2.432 -7.333 1.00 90.38 100 PHE A O 1
ATOM 786 N N . ASN A 1 101 ? 5.764 2.434 -7.155 1.00 89.69 101 ASN A N 1
ATOM 787 C CA . ASN A 1 101 ? 5.974 3.739 -7.782 1.00 89.69 101 ASN A CA 1
ATOM 788 C C . ASN A 1 101 ? 5.404 3.788 -9.196 1.00 89.69 101 ASN A C 1
ATOM 790 O O . ASN A 1 101 ? 4.752 4.768 -9.545 1.00 89.69 101 ASN A O 1
ATOM 794 N N . GLN A 1 102 ? 5.639 2.754 -10.006 1.00 91.81 102 GLN A N 1
ATOM 795 C CA . GLN A 1 102 ? 5.165 2.730 -11.384 1.00 91.81 102 GLN A CA 1
ATOM 796 C C . GLN A 1 102 ? 3.639 2.754 -11.452 1.00 91.81 102 GLN A C 1
ATOM 798 O O . GLN A 1 102 ? 3.078 3.617 -12.118 1.00 91.81 102 GLN A O 1
ATOM 803 N N . VAL A 1 103 ? 2.974 1.856 -10.723 1.00 91.56 103 VAL A N 1
ATOM 804 C CA . VAL A 1 103 ? 1.506 1.788 -10.698 1.00 91.56 103 VAL A CA 1
ATOM 805 C C . VAL A 1 103 ? 0.910 3.073 -10.126 1.00 91.56 103 VAL A C 1
ATOM 807 O O . VAL A 1 103 ? -0.065 3.589 -10.662 1.00 91.56 103 VAL A O 1
ATOM 810 N N . LEU A 1 104 ? 1.509 3.638 -9.073 1.00 87.38 104 LEU A N 1
ATOM 811 C CA . LEU A 1 104 ? 1.058 4.912 -8.515 1.00 87.38 104 LEU A CA 1
ATOM 812 C C . LEU A 1 104 ? 1.207 6.062 -9.524 1.00 87.38 104 LEU A C 1
ATOM 814 O O . LEU A 1 104 ? 0.301 6.881 -9.643 1.00 87.38 104 LEU A O 1
ATOM 818 N N . SER A 1 105 ? 2.315 6.098 -10.270 1.00 86.38 105 SER A N 1
ATOM 819 C CA . SER A 1 105 ? 2.544 7.095 -11.324 1.00 86.38 105 SER A CA 1
ATOM 820 C C . SER A 1 105 ? 1.496 6.967 -12.430 1.00 86.38 105 SER A C 1
ATOM 822 O O . SER A 1 105 ? 0.900 7.961 -12.821 1.00 86.38 105 SER A O 1
ATOM 824 N N . GLU A 1 106 ? 1.205 5.747 -12.886 1.00 87.75 106 GLU A N 1
ATOM 825 C CA . GLU A 1 106 ? 0.187 5.489 -13.912 1.00 87.75 106 GLU A CA 1
ATOM 826 C C . GLU A 1 106 ? -1.215 5.930 -13.470 1.00 87.75 106 GLU A C 1
ATOM 828 O O . GLU A 1 106 ? -1.938 6.542 -14.253 1.00 87.75 106 GLU A O 1
ATOM 833 N N . LEU A 1 107 ? -1.587 5.668 -12.213 1.00 80.94 107 LEU A N 1
ATOM 834 C CA . LEU A 1 107 ? -2.896 6.043 -11.675 1.00 80.94 107 LEU A CA 1
ATOM 835 C C . LEU A 1 107 ? -3.038 7.554 -11.460 1.00 80.94 107 LEU A C 1
ATOM 837 O O . LEU A 1 107 ? -4.086 8.109 -11.763 1.00 80.94 107 LEU A O 1
ATOM 841 N N . LEU A 1 108 ? -1.999 8.223 -10.957 1.00 73.00 108 LEU A N 1
ATOM 842 C CA . LEU A 1 108 ? -2.048 9.658 -10.659 1.00 73.00 108 LEU A CA 1
ATOM 843 C C . LEU A 1 108 ? -1.839 10.537 -11.898 1.00 73.00 108 LEU A C 1
ATOM 845 O O . LEU A 1 108 ? -2.364 11.644 -11.946 1.00 73.00 108 LEU A O 1
ATOM 849 N N . VAL A 1 109 ? -1.103 10.059 -12.907 1.00 60.00 109 VAL A N 1
ATOM 850 C CA . VAL A 1 109 ? -0.995 10.743 -14.206 1.00 60.00 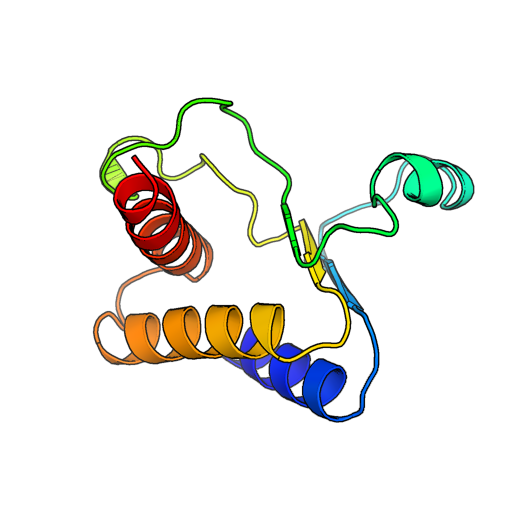109 VAL A CA 1
ATOM 851 C C . VAL A 1 109 ? -2.291 10.605 -15.008 1.00 60.00 109 VAL A C 1
ATOM 853 O O . VAL A 1 109 ? -2.627 11.513 -15.756 1.00 60.00 109 VAL A O 1
ATOM 856 N N . ALA A 1 110 ? -3.044 9.511 -14.844 1.00 54.78 110 ALA A N 1
ATOM 857 C CA . ALA A 1 110 ? -4.334 9.328 -15.514 1.00 54.78 110 ALA A CA 1
ATOM 858 C C . ALA A 1 110 ? -5.448 10.266 -15.001 1.00 54.78 110 ALA A C 1
ATOM 860 O O . ALA A 1 110 ? -6.449 10.442 -15.696 1.00 54.78 110 ALA A O 1
ATOM 861 N N . ASP A 1 111 ? -5.272 10.859 -13.816 1.00 45.88 111 ASP A N 1
ATOM 862 C CA . ASP A 1 111 ? -6.202 11.818 -13.202 1.00 45.88 111 ASP A CA 1
ATOM 863 C C . ASP A 1 111 ? -5.870 13.300 -13.533 1.00 45.88 111 ASP A C 1
ATOM 865 O O . ASP A 1 111 ? -6.539 14.204 -13.019 1.00 45.88 111 ASP A O 1
ATOM 869 N N . LEU A 1 112 ? -4.865 13.563 -14.386 1.00 42.09 112 LEU A N 1
ATOM 870 C CA . LEU A 1 112 ? -4.495 14.892 -14.915 1.00 42.09 112 LEU A CA 1
ATOM 871 C C . LEU A 1 112 ? -4.931 15.070 -16.378 1.00 42.09 112 LEU A C 1
ATOM 873 O O . LEU A 1 112 ? -5.365 16.198 -16.711 1.00 42.09 112 LEU A O 1
#

Foldseek 3Di:
DLVQLVVVLVCLVVQDKDWAADPPDDDPDDCVCVCVQDDPPDQKGWDAPDPDQDLACVVPVRGTDPRTMIGGRDDVVSVLSVQLSVQCVVVVVDDSSRSSSGSVSVVVVVVD

Organism: NCBI:txid156173

InterPro domains:
  IPR005069 Nucleotide-diphospho-sugar transferase [PF03407] (1-107)
  IPR052636 UDP-D-xylose:L-fucose alpha-1,3-D-xylosyltransferase [PTHR47032] (1-106)

pLDDT: mean 85.78, std 10.23, range [42.09, 96.5]

Secondary structure (DSSP, 8-state):
--HHHHHHHHHHHTT--EEEE-TT----S-GGGHHHHS-TT-SEEEEES-SSPPSSTTT-TTSEEEEEEEE-SSHHHHHHHHHHHHHHHH-TTS-HHHHHHHHHHHHHHTT-

Radius of gyration: 13.84 Å; chains: 1; bounding box: 26×29×36 Å